Protein AF-A0A972T086-F1 (afdb_monomer)

Solvent-accessible surface area (backbone atoms only — not comparable to full-atom values): 7294 Å² total; per-residue (Å²): 108,67,69,58,53,51,42,67,74,42,38,79,66,44,44,53,53,49,53,51,46,67,76,40,41,70,60,55,52,48,52,54,48,53,50,50,52,54,48,52,49,11,27,52,28,32,51,48,26,50,51,48,51,55,67,64,50,76,74,86,64,95,57,99,73,78,83,67,73,46,71,41,56,53,61,60,28,45,72,78,38,66,80,50,72,31,28,20,40,100,86,48,91,64,70,39,66,66,45,66,65,52,51,49,57,32,45,78,68,32,64,71,52,56,62,72,43,75,84,60,65,73,44,77,47,128

Foldseek 3Di:
DVVVVQCVVCDPVNVVVVVVCVVCVVVVVVVVVVLVVVQVVQAVLLVQLVVVQLVQDPDPDPDPPPLDARETESVVSCVVRDPDQWHDAPPRSDTDGDDSVSSVVNLVVDPVNVVSCVPRHYDYDD

Radius of gyration: 22.22 Å; Cα contacts (8 Å, |Δi|>4): 112; chains: 1; bounding box: 47×35×63 Å

Mean predicted aligned error: 9.23 Å

Sequence (126 aa):
MLKTLVALMLGPWGLKVLDYYLQHDAIINSIVFMYGVLLVLAHYNYSKISERIMAQLPKPAKKKNDKSAVKIDIAKAISEGKNFPLVAGNISLFPKRLSVEAVKDCLLKDKKWKEALQGREVHFVE

Nearest PDB structures (foldseek):
  8u46-assembly1_A  TM=2.547E-01  e=9.542E+00  Bacteroides thetaiotaomicron VPI-5482

Structure (mmCIF, N/CA/C/O backbone):
data_AF-A0A972T086-F1
#
_entry.id   AF-A0A972T086-F1
#
loop_
_atom_site.group_PDB
_atom_site.id
_atom_site.type_symbol
_atom_site.label_atom_id
_atom_site.label_alt_id
_atom_site.label_comp_id
_atom_site.label_asym_id
_atom_site.label_entity_id
_atom_site.label_seq_id
_atom_site.pdbx_PDB_ins_code
_atom_site.Cartn_x
_atom_site.Cartn_y
_atom_site.Cartn_z
_atom_site.occupancy
_atom_site.B_iso_or_equiv
_atom_site.auth_seq_id
_atom_site.auth_comp_id
_atom_site.auth_asym_id
_atom_site.auth_atom_id
_atom_site.pdbx_PDB_model_num
ATOM 1 N N . MET A 1 1 ? 7.092 19.615 -35.981 1.00 59.50 1 MET A N 1
ATOM 2 C CA . MET A 1 1 ? 7.224 20.773 -35.068 1.00 59.50 1 MET A CA 1
ATOM 3 C C . MET A 1 1 ? 7.366 20.352 -33.607 1.00 59.50 1 MET A C 1
ATOM 5 O O . MET A 1 1 ? 8.397 20.665 -33.034 1.00 59.50 1 MET A O 1
ATOM 9 N N . LEU A 1 2 ? 6.439 19.574 -33.023 1.00 70.44 2 LEU A N 1
ATOM 10 C CA . LEU A 1 2 ? 6.563 19.117 -31.623 1.00 70.44 2 LEU A CA 1
ATOM 11 C C . LEU A 1 2 ? 7.833 18.285 -31.356 1.00 70.44 2 LEU A C 1
ATOM 13 O O . LEU A 1 2 ? 8.559 18.578 -30.418 1.00 70.44 2 LEU A O 1
ATOM 17 N N . LYS A 1 3 ? 8.160 17.314 -32.225 1.00 67.19 3 LYS A N 1
ATOM 18 C CA . LYS A 1 3 ? 9.392 16.505 -32.104 1.00 67.19 3 LYS A CA 1
ATOM 19 C C . LYS A 1 3 ? 10.666 17.360 -32.082 1.00 67.19 3 LYS A C 1
ATOM 21 O O . LYS A 1 3 ? 11.575 17.079 -31.318 1.00 67.19 3 LYS A O 1
ATOM 26 N N . THR A 1 4 ? 10.709 18.420 -32.889 1.00 69.12 4 THR A N 1
ATOM 27 C CA . THR A 1 4 ? 11.850 19.343 -32.988 1.00 69.12 4 THR A CA 1
ATOM 28 C C . THR A 1 4 ? 11.975 20.234 -31.748 1.00 69.12 4 THR A C 1
ATOM 30 O O . THR A 1 4 ? 13.080 20.469 -31.275 1.00 69.12 4 THR A O 1
ATOM 33 N N . LEU A 1 5 ? 10.850 20.683 -31.183 1.00 73.12 5 LEU A N 1
ATOM 34 C CA . LEU A 1 5 ? 10.810 21.434 -29.923 1.00 73.12 5 LEU A CA 1
ATOM 35 C C . LEU A 1 5 ? 11.244 20.558 -28.734 1.00 73.12 5 LEU A C 1
ATOM 37 O O . LEU A 1 5 ? 12.071 20.963 -27.925 1.00 73.12 5 LEU A O 1
ATOM 41 N N . VAL A 1 6 ? 10.736 19.326 -28.678 1.00 73.12 6 VAL A N 1
ATOM 42 C CA . VAL A 1 6 ? 11.102 18.317 -27.676 1.00 73.12 6 VAL A CA 1
ATOM 43 C C . VAL A 1 6 ? 12.590 17.959 -27.784 1.00 73.12 6 VAL A C 1
ATOM 45 O O . VAL A 1 6 ? 13.273 17.909 -26.767 1.00 73.12 6 VAL A O 1
ATOM 48 N N . ALA A 1 7 ? 13.121 17.820 -29.002 1.00 70.44 7 ALA A N 1
ATOM 49 C CA . ALA A 1 7 ? 14.547 17.614 -29.265 1.00 70.44 7 ALA A CA 1
ATOM 50 C C . ALA A 1 7 ? 15.432 18.768 -28.760 1.00 70.44 7 ALA A C 1
ATOM 52 O O . ALA A 1 7 ? 16.486 18.522 -28.175 1.00 70.44 7 ALA A O 1
ATOM 53 N N . LEU A 1 8 ? 14.994 20.016 -28.950 1.00 75.19 8 LEU A N 1
ATOM 54 C CA . LEU A 1 8 ? 15.692 21.211 -28.464 1.00 75.19 8 LEU A CA 1
ATOM 55 C C . LEU A 1 8 ? 15.681 21.320 -26.932 1.00 75.19 8 LEU A C 1
ATOM 57 O O . LEU A 1 8 ? 16.691 21.711 -26.355 1.00 75.19 8 LEU A O 1
ATOM 61 N N . MET A 1 9 ? 14.578 20.956 -26.266 1.00 80.12 9 MET A N 1
ATOM 62 C CA . MET A 1 9 ? 14.477 21.017 -24.799 1.00 80.12 9 MET A CA 1
ATOM 63 C C . MET A 1 9 ? 15.190 19.860 -24.083 1.00 80.12 9 MET A C 1
ATOM 65 O O . MET A 1 9 ? 15.719 20.053 -22.992 1.00 80.12 9 MET A O 1
ATOM 69 N N . LEU A 1 10 ? 15.201 18.660 -24.669 1.00 79.56 10 LEU A N 1
ATOM 70 C CA . LEU A 1 10 ? 15.790 17.456 -24.065 1.00 79.56 10 LEU A CA 1
ATOM 71 C C . LEU A 1 10 ? 17.304 17.328 -24.294 1.00 79.56 10 LEU A C 1
ATOM 73 O O . LEU A 1 10 ? 17.984 16.605 -23.559 1.00 79.56 10 LEU A O 1
ATOM 77 N N . GLY A 1 11 ? 17.831 17.990 -25.327 1.00 85.06 11 GLY A N 1
ATOM 78 C CA . GLY A 1 11 ? 19.221 17.854 -25.747 1.00 85.06 11 GLY A CA 1
ATOM 79 C C . GLY A 1 11 ? 19.591 16.430 -26.209 1.00 85.06 11 GLY A C 1
ATOM 80 O O . GLY A 1 11 ? 18.743 15.536 -26.286 1.00 85.06 11 GLY A O 1
ATOM 81 N N . PRO A 1 12 ? 20.880 16.174 -26.506 1.00 82.50 12 PRO A N 1
ATOM 82 C CA . PRO A 1 12 ? 21.337 14.892 -27.053 1.00 82.50 12 PRO A CA 1
ATOM 83 C C . PRO A 1 12 ? 21.106 13.703 -26.115 1.00 82.50 12 PRO A C 1
ATOM 85 O O . PRO A 1 12 ? 20.923 12.575 -26.566 1.00 82.50 12 PRO A O 1
ATOM 88 N N . TRP A 1 13 ? 21.134 13.943 -24.802 1.00 84.06 13 TRP A N 1
ATOM 89 C CA . TRP A 1 13 ? 20.937 12.896 -23.804 1.00 84.06 13 TRP A CA 1
ATOM 90 C C . TRP A 1 13 ? 19.458 12.534 -23.647 1.00 84.06 13 TRP A C 1
ATOM 92 O O . TRP A 1 13 ? 19.113 11.356 -23.693 1.00 84.06 13 TRP A O 1
ATOM 102 N N . GLY A 1 14 ? 18.567 13.525 -23.549 1.00 82.19 14 GLY A N 1
ATOM 103 C CA . GLY A 1 14 ? 17.138 13.258 -23.419 1.00 82.19 14 GLY A CA 1
ATOM 104 C C . GLY A 1 14 ? 16.519 12.665 -24.690 1.00 82.19 14 GLY A C 1
ATOM 105 O O . GLY A 1 14 ? 15.604 11.854 -24.586 1.00 82.19 14 GLY A O 1
ATOM 106 N N . LEU A 1 15 ? 17.065 12.966 -25.876 1.00 86.00 15 LEU A N 1
ATOM 107 C CA . LEU A 1 15 ? 16.691 12.274 -27.116 1.00 86.00 15 LEU A CA 1
ATOM 108 C C . LEU A 1 15 ? 17.046 10.786 -27.089 1.00 86.00 15 LEU A C 1
ATOM 110 O O . LEU A 1 15 ? 16.217 9.968 -27.465 1.00 86.00 15 LEU A O 1
ATOM 114 N N . LYS A 1 16 ? 18.227 10.417 -26.576 1.00 86.44 16 LYS A N 1
ATOM 115 C CA . LYS A 1 16 ? 18.605 9.002 -26.422 1.00 86.44 16 LYS A CA 1
ATOM 116 C C . LYS A 1 16 ? 17.677 8.262 -25.462 1.00 86.44 16 LYS A C 1
ATOM 118 O O . LYS A 1 16 ? 17.304 7.127 -25.733 1.00 86.44 16 LYS A O 1
ATOM 123 N N . VAL A 1 17 ? 17.298 8.898 -24.351 1.00 85.62 17 VAL A N 1
ATOM 124 C CA . VAL A 1 17 ? 16.347 8.318 -23.388 1.00 85.62 17 VAL A CA 1
ATOM 125 C C . VAL A 1 17 ? 14.960 8.170 -24.013 1.00 85.62 17 VAL A C 1
ATOM 127 O O . VAL A 1 17 ? 14.316 7.141 -23.827 1.00 85.62 17 VAL A O 1
ATOM 130 N N . LEU A 1 18 ? 14.509 9.167 -24.778 1.00 85.88 18 LEU A N 1
ATOM 131 C CA . LEU A 1 18 ? 13.228 9.118 -25.479 1.00 85.88 18 LEU A CA 1
ATOM 132 C C . LEU A 1 18 ? 13.211 8.027 -26.554 1.00 85.88 18 LEU A C 1
ATOM 134 O O . LEU A 1 18 ? 12.254 7.264 -26.615 1.00 85.88 18 LEU A O 1
ATOM 138 N N . ASP A 1 19 ? 14.264 7.922 -27.364 1.00 88.19 19 ASP A N 1
ATOM 139 C CA . ASP A 1 19 ? 14.379 6.880 -28.386 1.00 88.19 19 ASP A CA 1
ATOM 140 C C . ASP A 1 19 ? 14.422 5.488 -27.750 1.00 88.19 19 ASP A C 1
ATOM 142 O O . ASP A 1 19 ? 13.735 4.583 -28.216 1.00 88.19 19 ASP 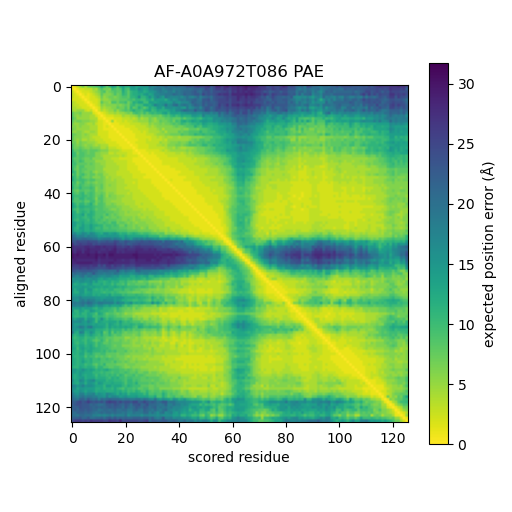A O 1
ATOM 146 N N . TYR A 1 20 ? 15.146 5.325 -26.639 1.00 89.19 20 TYR A N 1
ATOM 147 C CA . TYR A 1 20 ? 15.138 4.082 -25.864 1.00 89.19 20 TYR A CA 1
ATOM 148 C C . TYR A 1 20 ? 13.738 3.755 -25.327 1.00 89.19 20 TYR A C 1
ATOM 150 O O . TYR A 1 20 ? 13.282 2.618 -25.435 1.00 89.19 20 TYR A O 1
ATOM 158 N N . TYR A 1 21 ? 13.027 4.749 -24.784 1.00 88.75 21 TYR A N 1
ATOM 159 C CA . TYR A 1 21 ? 11.650 4.565 -24.332 1.00 88.75 21 TYR A CA 1
ATOM 160 C C . TYR A 1 21 ? 10.734 4.155 -25.487 1.00 88.75 21 TYR A C 1
ATOM 162 O O . TYR A 1 21 ? 9.962 3.223 -25.319 1.00 88.75 21 TYR A O 1
ATOM 170 N N . LEU A 1 22 ? 10.840 4.792 -26.657 1.00 88.06 22 LEU A N 1
ATOM 171 C CA . LEU A 1 22 ? 10.029 4.462 -27.833 1.00 88.06 22 LEU A CA 1
ATOM 172 C C . LEU A 1 22 ? 10.342 3.070 -28.394 1.00 88.06 22 LEU A C 1
ATOM 174 O O . LEU A 1 22 ? 9.436 2.388 -28.858 1.00 88.06 22 LEU A O 1
ATOM 178 N N . GLN A 1 23 ? 11.600 2.630 -28.344 1.00 94.69 23 GLN A N 1
ATOM 179 C CA . GLN A 1 23 ? 11.996 1.285 -28.777 1.00 94.69 23 GLN A CA 1
ATOM 180 C C . GLN A 1 23 ? 11.516 0.182 -27.823 1.00 94.69 23 GLN A C 1
ATOM 182 O O . GLN A 1 23 ? 11.332 -0.959 -28.246 1.00 94.69 23 GLN A O 1
ATOM 187 N N . HIS A 1 24 ? 11.313 0.509 -26.545 1.00 93.19 24 HIS A N 1
ATOM 188 C CA . HIS A 1 24 ? 10.922 -0.439 -25.499 1.00 93.19 24 HIS A CA 1
ATOM 189 C C . HIS A 1 24 ? 9.570 -0.102 -24.855 1.00 93.19 24 HIS A C 1
ATOM 191 O O . HIS A 1 24 ? 9.281 -0.566 -23.747 1.00 93.19 24 HIS A O 1
ATOM 197 N N . ASP A 1 25 ? 8.736 0.682 -25.534 1.00 91.31 25 ASP A N 1
ATOM 198 C CA . ASP A 1 25 ? 7.535 1.295 -24.963 1.00 91.31 25 ASP A CA 1
ATOM 199 C C . ASP A 1 25 ? 6.576 0.248 -24.386 1.00 91.31 25 ASP A C 1
ATOM 201 O O . AS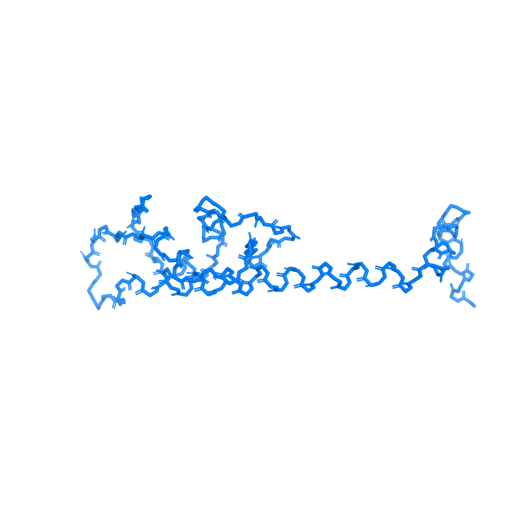P A 1 25 ? 6.106 0.381 -23.256 1.00 91.31 25 ASP A O 1
ATOM 205 N N . ALA A 1 26 ? 6.368 -0.852 -25.105 1.00 92.38 26 ALA A N 1
ATOM 206 C CA . ALA A 1 26 ? 5.506 -1.951 -24.715 1.00 92.38 26 ALA A CA 1
ATOM 207 C C . ALA A 1 26 ? 5.991 -2.628 -23.427 1.00 92.38 26 ALA A C 1
ATOM 209 O O . ALA A 1 26 ? 5.186 -2.929 -22.545 1.00 92.38 26 ALA A O 1
ATOM 210 N N . ILE A 1 27 ? 7.305 -2.832 -23.282 1.00 94.06 27 ILE A N 1
ATOM 211 C CA . ILE A 1 27 ? 7.896 -3.464 -22.095 1.00 94.06 27 ILE A CA 1
ATOM 212 C C . ILE A 1 27 ? 7.776 -2.523 -20.898 1.00 94.06 27 ILE A C 1
ATOM 214 O O . ILE A 1 27 ? 7.318 -2.935 -19.832 1.00 94.06 27 ILE A O 1
ATOM 218 N N . ILE A 1 28 ? 8.145 -1.254 -21.074 1.00 92.00 28 ILE A N 1
ATOM 219 C CA . ILE A 1 28 ? 8.112 -0.259 -19.998 1.00 92.00 28 ILE A CA 1
ATOM 220 C C . ILE A 1 28 ? 6.672 -0.055 -19.519 1.00 92.00 28 ILE A C 1
ATOM 222 O O . ILE A 1 28 ? 6.403 -0.136 -18.320 1.00 92.00 28 ILE A O 1
ATOM 226 N N . ASN A 1 29 ? 5.729 0.129 -20.444 1.00 93.69 29 ASN A N 1
ATOM 227 C CA . ASN A 1 29 ? 4.317 0.305 -20.112 1.00 93.69 29 ASN A CA 1
ATOM 228 C C . ASN A 1 29 ? 3.718 -0.955 -19.475 1.00 93.69 29 ASN A C 1
ATOM 230 O O . ASN A 1 29 ? 2.919 -0.834 -18.550 1.00 93.69 29 ASN A O 1
ATOM 234 N N . SER A 1 30 ? 4.138 -2.153 -19.890 1.00 95.31 30 SER A N 1
ATOM 235 C CA . SER A 1 30 ? 3.727 -3.409 -19.251 1.00 95.31 30 SER A CA 1
ATOM 236 C C . SER A 1 30 ? 4.208 -3.504 -17.798 1.00 95.31 30 SER A C 1
ATOM 238 O O . SER A 1 30 ? 3.425 -3.844 -16.911 1.00 95.31 30 SER A O 1
ATOM 240 N N . ILE A 1 31 ? 5.458 -3.119 -17.514 1.00 95.06 31 ILE A N 1
ATOM 241 C CA . ILE A 1 31 ? 6.000 -3.076 -16.144 1.00 95.06 31 ILE A CA 1
ATOM 242 C C . ILE A 1 31 ? 5.231 -2.063 -15.287 1.00 95.06 31 ILE A C 1
ATOM 244 O O . ILE A 1 31 ? 4.834 -2.382 -14.165 1.00 95.06 31 ILE A O 1
ATOM 248 N N . VAL A 1 32 ? 4.982 -0.860 -15.814 1.00 93.75 32 VAL A N 1
ATOM 249 C CA . VAL A 1 32 ? 4.209 0.182 -15.115 1.00 93.75 32 VAL A CA 1
ATOM 250 C C . VAL A 1 32 ? 2.776 -0.283 -14.857 1.00 93.75 32 VAL A C 1
ATOM 252 O O . VAL A 1 32 ? 2.256 -0.100 -13.756 1.00 93.75 32 VAL A O 1
ATOM 255 N N . PHE A 1 33 ? 2.147 -0.935 -15.834 1.00 95.75 33 PHE A N 1
ATOM 256 C CA . PHE A 1 33 ? 0.805 -1.490 -15.689 1.00 95.75 33 PHE A CA 1
ATOM 257 C C . PHE A 1 33 ? 0.763 -2.582 -14.618 1.00 95.75 33 PHE A C 1
ATOM 259 O O . PHE A 1 33 ? -0.070 -2.527 -13.714 1.00 95.75 33 PHE A O 1
ATOM 266 N N . MET A 1 34 ? 1.702 -3.531 -14.661 1.00 95.44 34 MET A N 1
ATOM 267 C CA . MET A 1 34 ? 1.827 -4.594 -13.664 1.00 95.44 34 MET A CA 1
ATOM 268 C C . MET A 1 34 ? 2.017 -4.017 -12.257 1.00 95.44 34 MET A C 1
ATOM 270 O O . MET A 1 34 ? 1.381 -4.466 -11.303 1.00 95.44 34 MET A O 1
ATOM 274 N N . TYR A 1 35 ? 2.842 -2.978 -12.126 1.00 94.31 35 TYR A N 1
ATOM 275 C CA . TYR A 1 35 ? 3.028 -2.261 -10.868 1.00 94.31 35 TYR A CA 1
ATOM 276 C C . TYR A 1 35 ? 1.731 -1.611 -10.370 1.00 94.31 35 TYR A C 1
ATOM 278 O O . TYR A 1 35 ? 1.384 -1.736 -9.194 1.00 94.31 35 TYR A O 1
ATOM 286 N N . GLY A 1 36 ? 0.975 -0.973 -11.267 1.00 93.81 36 GLY A N 1
ATOM 287 C CA . GLY A 1 36 ? -0.344 -0.421 -10.961 1.00 93.81 36 GLY A CA 1
ATOM 288 C C . GLY A 1 36 ? -1.318 -1.488 -10.458 1.00 93.81 36 GLY A C 1
ATOM 289 O O . GLY A 1 36 ? -1.958 -1.295 -9.425 1.00 93.81 36 GLY A O 1
ATOM 290 N N . VAL A 1 37 ? -1.377 -2.647 -11.119 1.00 94.44 37 VAL A N 1
ATOM 291 C CA . VAL A 1 37 ? -2.208 -3.783 -10.683 1.00 94.44 37 VAL A CA 1
ATOM 292 C C . VAL A 1 37 ? -1.799 -4.260 -9.287 1.00 94.44 37 VAL A C 1
ATOM 294 O O . VAL A 1 37 ? -2.660 -4.442 -8.425 1.00 94.44 37 VAL A O 1
ATOM 297 N N . LEU A 1 38 ? -0.497 -4.406 -9.020 1.00 94.31 38 LEU A N 1
ATOM 298 C CA . LEU A 1 38 ? 0.010 -4.791 -7.698 1.00 94.31 38 LEU A CA 1
ATOM 299 C C . LEU A 1 38 ? -0.395 -3.791 -6.608 1.00 94.31 38 LEU A C 1
ATOM 301 O O . LEU A 1 38 ? -0.804 -4.205 -5.520 1.00 94.31 38 LEU A O 1
ATOM 305 N N . LEU A 1 39 ? -0.318 -2.489 -6.895 1.00 93.88 39 LEU A N 1
ATOM 306 C CA . LEU A 1 39 ? -0.756 -1.440 -5.976 1.00 93.88 39 LEU A CA 1
ATOM 307 C C . LEU A 1 39 ? -2.258 -1.504 -5.703 1.00 93.88 39 LEU A C 1
ATOM 309 O O . LEU A 1 39 ? -2.665 -1.419 -4.544 1.00 93.88 39 LEU A O 1
ATOM 313 N N . VAL A 1 40 ? -3.077 -1.702 -6.737 1.00 92.75 40 VAL A N 1
ATOM 314 C CA . VAL A 1 40 ? -4.533 -1.832 -6.588 1.00 92.75 40 VAL A CA 1
ATOM 315 C C . VAL A 1 40 ? -4.885 -3.044 -5.725 1.00 92.75 40 VAL A C 1
ATOM 317 O O . VAL A 1 40 ? -5.703 -2.922 -4.814 1.00 92.75 40 VAL A O 1
ATOM 320 N N . LEU A 1 41 ? -4.238 -4.194 -5.937 1.00 94.12 41 LEU A N 1
ATOM 321 C CA . LEU A 1 41 ? -4.461 -5.392 -5.119 1.00 94.12 41 LEU A CA 1
ATOM 322 C C . LEU A 1 41 ? -4.020 -5.189 -3.663 1.00 94.12 41 LEU A C 1
ATOM 324 O O . LEU A 1 41 ? -4.743 -5.570 -2.740 1.00 94.12 41 LEU A O 1
ATOM 328 N N . ALA A 1 42 ? -2.868 -4.550 -3.441 1.00 93.56 42 ALA A N 1
ATOM 329 C CA . ALA A 1 42 ? -2.392 -4.209 -2.101 1.00 93.56 42 ALA A CA 1
ATOM 330 C C . ALA A 1 42 ? -3.342 -3.236 -1.386 1.00 93.56 42 ALA A C 1
ATOM 332 O O . ALA A 1 42 ? -3.600 -3.380 -0.187 1.00 93.56 42 ALA A O 1
ATOM 333 N N . HIS A 1 43 ? -3.891 -2.270 -2.120 1.00 92.81 43 HIS A N 1
ATOM 334 C CA . HIS A 1 43 ? -4.858 -1.320 -1.594 1.00 92.81 43 HIS A CA 1
ATOM 335 C C . HIS A 1 43 ? -6.195 -1.985 -1.259 1.00 92.81 43 HIS A C 1
ATOM 337 O O . HIS A 1 43 ? -6.730 -1.798 -0.167 1.00 9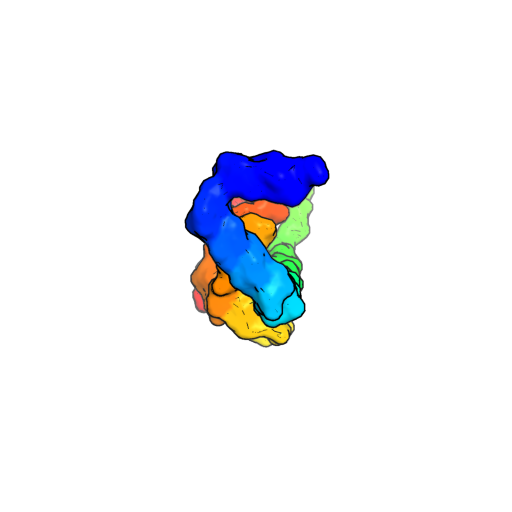2.81 43 HIS A O 1
ATOM 343 N N . TYR A 1 44 ? -6.701 -2.833 -2.151 1.00 91.81 44 TYR A N 1
ATOM 344 C CA . TYR A 1 44 ? -7.926 -3.594 -1.926 1.00 91.81 44 TYR A CA 1
ATOM 345 C C . TYR A 1 44 ? -7.814 -4.514 -0.702 1.00 91.81 44 TYR A C 1
ATOM 347 O O . TYR A 1 44 ? -8.728 -4.582 0.122 1.00 91.81 44 TYR A O 1
ATOM 355 N N . ASN A 1 45 ? -6.665 -5.177 -0.538 1.00 92.25 45 ASN A N 1
ATOM 356 C CA . ASN A 1 45 ? -6.379 -5.999 0.636 1.00 92.25 45 ASN A CA 1
ATOM 357 C C . ASN A 1 45 ? -6.374 -5.166 1.925 1.00 92.25 45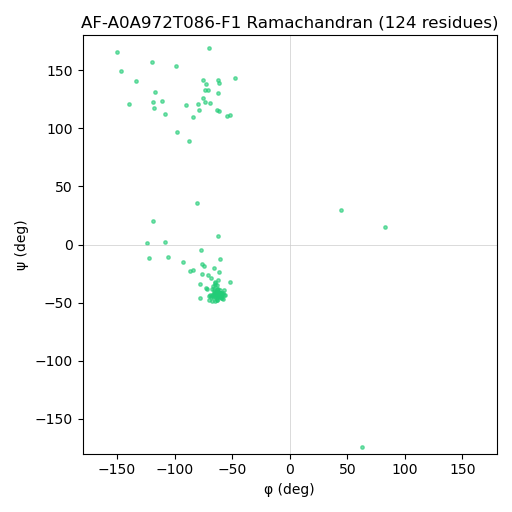 ASN A C 1
ATOM 359 O O . ASN A 1 45 ? -6.985 -5.565 2.915 1.00 92.25 45 ASN A O 1
ATOM 363 N N . TYR A 1 46 ? -5.753 -3.982 1.900 1.00 92.25 46 TYR A N 1
ATOM 364 C CA . TYR A 1 46 ? -5.803 -3.053 3.027 1.00 92.25 46 TYR A CA 1
ATOM 365 C C . TYR A 1 46 ? -7.236 -2.598 3.343 1.00 92.25 46 TYR A C 1
ATOM 367 O O . TYR A 1 46 ? -7.615 -2.632 4.509 1.00 92.25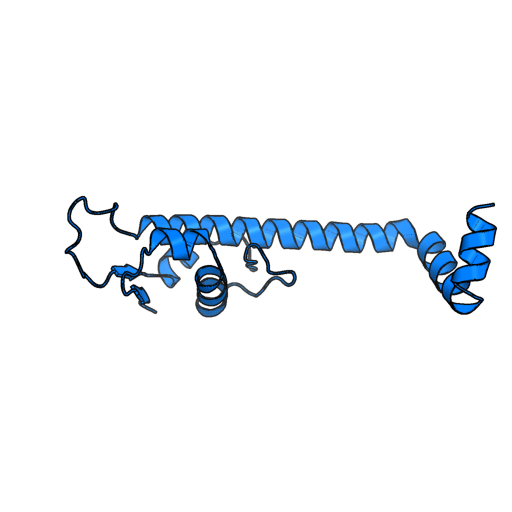 46 TYR A O 1
ATOM 375 N N . SER A 1 47 ? -8.046 -2.242 2.338 1.00 90.56 47 SER A N 1
ATOM 376 C CA . SER A 1 47 ? -9.441 -1.810 2.537 1.00 90.56 47 SER A CA 1
ATOM 377 C C . SER A 1 47 ? -10.287 -2.885 3.221 1.00 90.56 47 SER A C 1
ATOM 379 O O . SER A 1 47 ? -11.020 -2.597 4.160 1.00 90.56 47 SER A O 1
ATOM 381 N N . LYS A 1 48 ? -10.143 -4.153 2.818 1.00 90.50 48 LYS A N 1
ATOM 382 C CA . LYS A 1 48 ? -10.849 -5.265 3.475 1.00 90.50 48 LYS A CA 1
ATOM 383 C C . LYS A 1 48 ? -10.441 -5.447 4.933 1.00 90.50 48 LYS A C 1
ATOM 385 O O . LYS A 1 48 ? -11.288 -5.719 5.784 1.00 90.50 48 LYS A O 1
ATOM 390 N N . ILE A 1 49 ? -9.145 -5.341 5.221 1.00 90.69 49 ILE A N 1
ATOM 391 C CA . ILE A 1 49 ? -8.635 -5.459 6.591 1.00 90.69 49 ILE A CA 1
ATOM 392 C C . ILE A 1 49 ? -9.116 -4.264 7.422 1.00 90.69 49 ILE A C 1
ATOM 394 O O . ILE A 1 49 ? -9.588 -4.455 8.541 1.00 90.69 49 ILE A O 1
ATOM 398 N N . SER A 1 50 ? -9.061 -3.044 6.881 1.00 89.81 50 SER A N 1
ATOM 399 C CA . SER A 1 50 ? -9.486 -1.838 7.593 1.00 89.81 50 SER A CA 1
ATOM 400 C C . SER A 1 50 ? -10.988 -1.830 7.875 1.00 89.81 50 SER A C 1
ATOM 402 O O . SER A 1 50 ? -11.375 -1.476 8.983 1.00 89.81 50 SER A O 1
ATOM 404 N N . GLU A 1 51 ? -11.831 -2.303 6.954 1.00 88.94 51 GLU A N 1
ATOM 405 C CA . GLU A 1 51 ? -13.274 -2.475 7.178 1.00 88.94 51 GLU A CA 1
ATOM 406 C C . GLU A 1 51 ? -13.565 -3.431 8.339 1.00 88.94 51 GLU A C 1
ATOM 408 O O . GLU A 1 51 ? -14.394 -3.132 9.200 1.00 88.94 51 GLU A O 1
ATOM 413 N N . ARG A 1 52 ? -12.844 -4.555 8.420 1.00 88.69 52 ARG A N 1
ATOM 414 C CA . ARG A 1 52 ? -12.973 -5.500 9.542 1.00 88.69 52 ARG A CA 1
ATOM 415 C C . ARG A 1 52 ? -12.511 -4.894 10.857 1.00 88.69 52 ARG A C 1
ATOM 417 O O . ARG A 1 52 ? -13.155 -5.103 11.878 1.00 88.69 52 ARG A O 1
ATOM 424 N N . ILE A 1 53 ? -11.427 -4.126 10.834 1.00 87.81 53 ILE A N 1
ATOM 425 C CA . ILE A 1 53 ? -10.928 -3.411 12.012 1.00 87.81 53 ILE A CA 1
ATOM 426 C C . ILE A 1 53 ? -11.939 -2.348 12.458 1.00 87.81 53 ILE A C 1
ATOM 428 O O . ILE A 1 53 ? -12.230 -2.233 13.645 1.00 87.81 53 ILE A O 1
ATOM 432 N N . MET A 1 54 ? -12.546 -1.617 11.522 1.00 85.44 54 MET A N 1
ATOM 433 C CA . MET A 1 54 ? -13.611 -0.659 11.823 1.00 85.44 54 MET A CA 1
ATOM 434 C C . MET A 1 54 ? -14.870 -1.340 12.367 1.00 85.44 54 MET A C 1
ATOM 436 O O . MET A 1 54 ? -15.524 -0.771 13.234 1.00 85.44 54 MET A O 1
ATOM 440 N N . ALA A 1 55 ? -15.194 -2.560 11.931 1.00 85.62 55 ALA A N 1
ATOM 441 C CA . ALA A 1 55 ? -16.316 -3.328 12.474 1.00 85.62 55 ALA A CA 1
ATOM 442 C C . ALA A 1 55 ? -16.117 -3.746 13.945 1.00 85.62 55 ALA A C 1
ATOM 444 O O . ALA A 1 55 ? -17.099 -4.027 14.631 1.00 85.62 55 ALA A O 1
ATOM 445 N N . GLN A 1 56 ? -14.874 -3.755 14.446 1.00 83.75 56 GLN A N 1
ATOM 446 C CA . GLN A 1 56 ? -14.584 -3.958 15.871 1.00 83.75 56 GLN A CA 1
ATOM 447 C C . GLN A 1 56 ? -14.874 -2.704 16.713 1.00 83.75 56 GLN A C 1
ATOM 449 O O . GLN A 1 56 ? -14.987 -2.801 17.935 1.00 83.75 56 GLN A O 1
ATOM 454 N N . LEU A 1 57 ? -15.006 -1.524 16.092 1.00 80.44 57 LEU A N 1
ATOM 455 C CA . LEU A 1 57 ? -15.331 -0.301 16.818 1.00 80.44 57 LEU A CA 1
ATOM 456 C C . LEU A 1 57 ? -16.794 -0.344 17.293 1.00 80.44 57 LEU A C 1
ATOM 458 O O . LEU A 1 57 ? -17.699 -0.633 16.504 1.00 80.44 57 LEU A O 1
ATOM 462 N N . PRO A 1 58 ? -17.073 -0.002 18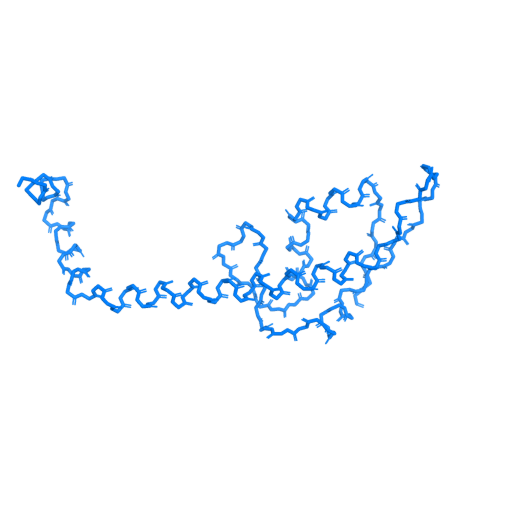.563 1.00 73.19 58 PRO A N 1
ATOM 463 C CA . PRO A 1 58 ? -18.444 0.109 19.033 1.00 73.19 58 PRO A CA 1
ATOM 464 C C . PRO A 1 58 ? -19.172 1.210 18.256 1.00 73.19 58 PRO A C 1
ATOM 466 O O . PRO A 1 58 ? -18.602 2.275 17.984 1.00 73.19 58 PRO A O 1
ATOM 469 N N . LYS A 1 59 ? -20.456 0.975 17.939 1.00 67.69 59 LYS A N 1
ATOM 470 C CA . LYS A 1 59 ? -21.334 1.984 17.319 1.00 67.69 59 LYS A CA 1
ATOM 471 C C . LYS A 1 59 ? -21.197 3.315 18.072 1.00 67.69 59 LYS A C 1
ATOM 473 O O . LYS A 1 59 ? -21.062 3.293 19.298 1.00 67.69 59 LYS A O 1
ATOM 478 N N . PRO A 1 60 ? -21.233 4.472 17.385 1.00 58.91 60 PRO A N 1
ATOM 479 C CA . PRO A 1 60 ? -21.099 5.763 18.045 1.00 58.91 60 PRO A CA 1
ATOM 480 C C . PRO A 1 60 ? -22.145 5.880 19.159 1.00 58.91 60 PRO A C 1
ATOM 482 O O . PRO A 1 60 ? -23.348 5.926 18.901 1.00 58.91 60 PRO A O 1
ATOM 485 N N . ALA A 1 61 ? -21.686 5.855 20.412 1.00 54.09 61 ALA A N 1
ATOM 486 C CA . ALA A 1 61 ? -22.562 5.969 21.563 1.00 54.09 61 ALA A CA 1
ATOM 487 C C . ALA A 1 61 ? -23.251 7.339 21.517 1.00 54.09 61 ALA A C 1
ATOM 489 O O . ALA A 1 61 ? -22.591 8.369 21.398 1.00 54.09 61 ALA A O 1
ATOM 490 N N . LYS A 1 62 ? -24.584 7.372 21.662 1.00 52.31 62 LYS A N 1
ATOM 491 C CA . LYS A 1 62 ? -25.356 8.625 21.792 1.00 52.31 62 LYS A CA 1
ATOM 492 C C . LYS A 1 62 ? -24.949 9.457 23.021 1.00 52.31 62 LYS A C 1
ATOM 494 O O . LYS A 1 62 ? -25.355 10.608 23.137 1.00 52.31 62 LYS A O 1
ATOM 499 N N . LYS A 1 63 ? -24.169 8.890 23.950 1.00 49.25 63 LYS A N 1
ATOM 500 C CA . LYS A 1 63 ? -23.668 9.567 25.149 1.00 49.25 63 LYS A CA 1
ATOM 501 C C . LYS A 1 63 ? -22.158 9.771 25.062 1.00 49.25 63 LYS A C 1
ATOM 503 O O . LYS A 1 63 ? -21.391 8.823 24.967 1.00 49.25 63 LYS A O 1
ATOM 508 N N . LYS A 1 64 ? -21.766 11.039 25.182 1.00 52.16 64 LYS A N 1
ATOM 509 C CA . LYS A 1 64 ? -20.413 11.613 25.084 1.00 52.16 64 LYS A CA 1
ATOM 510 C C . LYS A 1 64 ? -19.398 11.115 26.139 1.00 52.16 64 LYS A C 1
ATOM 512 O O . LYS A 1 64 ? -18.315 11.676 26.219 1.00 52.16 64 LYS A O 1
ATOM 517 N N . ASN A 1 65 ? -19.743 10.119 26.962 1.00 46.47 65 ASN A N 1
ATOM 518 C CA . ASN A 1 65 ? -19.047 9.830 28.222 1.00 46.47 65 ASN A CA 1
ATOM 519 C C . ASN A 1 65 ? -18.496 8.410 28.38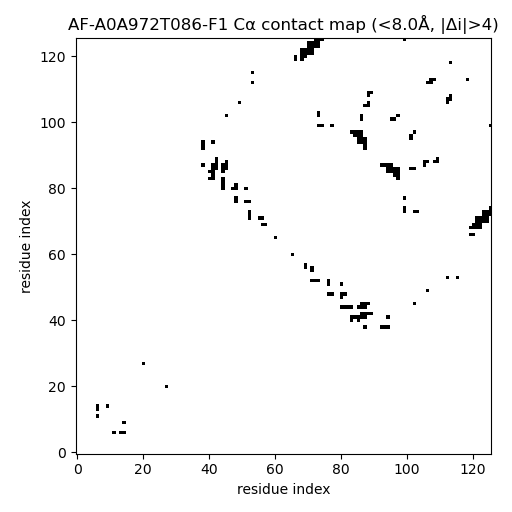0 1.00 46.47 65 ASN A C 1
ATOM 521 O O . ASN A 1 65 ? -17.911 8.127 29.422 1.00 46.47 65 ASN A O 1
ATOM 525 N N . ASP A 1 66 ? -18.636 7.533 27.386 1.00 51.09 66 ASP A N 1
ATOM 526 C CA . ASP A 1 66 ? -18.026 6.207 27.485 1.00 51.09 66 ASP A CA 1
ATOM 527 C C . ASP A 1 66 ? -16.582 6.256 26.964 1.00 51.09 66 ASP A C 1
ATOM 529 O O . ASP A 1 66 ? -16.312 6.111 25.771 1.00 51.09 66 ASP A O 1
ATOM 533 N N . LYS A 1 67 ? -15.645 6.556 27.872 1.00 53.78 67 LYS A N 1
ATOM 534 C CA . LYS A 1 67 ? -14.190 6.486 27.644 1.00 53.78 67 LYS A CA 1
ATOM 535 C C . LYS A 1 67 ? -13.679 5.044 27.778 1.00 53.78 67 LYS A C 1
ATOM 537 O O . LYS A 1 67 ? -12.603 4.809 28.320 1.00 53.78 67 LYS A O 1
ATOM 542 N N . SER A 1 68 ? -14.461 4.059 27.349 1.00 55.97 68 SER A N 1
ATOM 543 C CA . SER A 1 68 ? -14.034 2.665 27.376 1.00 55.97 68 SER A CA 1
ATOM 544 C C . SER A 1 68 ? -12.918 2.455 26.350 1.00 55.97 68 SER A C 1
ATOM 546 O O . SER A 1 68 ? -13.126 2.693 25.157 1.00 55.97 68 SER A O 1
ATOM 548 N N . ALA A 1 69 ? -11.757 1.989 26.809 1.00 60.41 69 ALA A N 1
ATOM 549 C CA . ALA A 1 69 ? -10.663 1.525 25.965 1.00 60.41 69 ALA A CA 1
ATOM 550 C C . ALA A 1 69 ? -11.179 0.492 24.949 1.00 60.41 69 ALA A C 1
ATOM 552 O O . ALA A 1 69 ? -11.574 -0.615 25.324 1.00 60.41 69 ALA A O 1
ATOM 553 N N . VAL A 1 70 ? -11.189 0.848 23.662 1.00 68.62 70 VAL A N 1
ATOM 554 C CA . VAL A 1 70 ? -11.570 -0.095 22.606 1.00 68.62 70 VAL A CA 1
ATOM 555 C C . VAL A 1 70 ? -10.375 -1.001 22.345 1.00 68.62 70 VAL A C 1
ATOM 557 O O . VAL A 1 70 ? -9.313 -0.529 21.933 1.00 68.62 70 VAL A O 1
ATOM 560 N N . LYS A 1 71 ? -10.547 -2.297 22.619 1.00 73.25 71 LYS A N 1
ATOM 561 C CA . LYS A 1 71 ? -9.567 -3.332 22.286 1.00 73.25 71 LYS A CA 1
ATOM 562 C C . LYS A 1 71 ? -9.706 -3.681 20.813 1.00 73.25 71 LYS A C 1
ATOM 564 O O . LYS A 1 71 ? -10.785 -4.090 20.389 1.00 73.25 71 LYS A O 1
ATOM 569 N N . ILE A 1 72 ? -8.629 -3.506 20.058 1.00 79.75 72 ILE A N 1
ATOM 570 C CA . ILE A 1 72 ? -8.607 -3.762 18.618 1.00 79.75 72 ILE A CA 1
ATOM 571 C C . ILE A 1 72 ? -7.598 -4.856 18.333 1.00 79.75 72 ILE A C 1
ATOM 573 O O . ILE A 1 72 ? -6.409 -4.680 18.585 1.00 79.75 72 ILE A O 1
ATOM 577 N N . ASP A 1 73 ? -8.093 -5.964 17.802 1.00 83.94 73 ASP A N 1
ATOM 578 C CA . ASP A 1 73 ? -7.305 -7.132 17.439 1.00 83.94 73 ASP A CA 1
ATOM 579 C C . ASP A 1 73 ? -7.011 -7.079 15.934 1.00 83.94 73 ASP A C 1
ATOM 581 O O . ASP A 1 73 ? -7.846 -7.413 15.079 1.00 83.94 73 ASP A O 1
ATOM 585 N N . ILE A 1 74 ? -5.817 -6.578 15.609 1.00 84.31 74 ILE A N 1
ATOM 586 C CA . ILE A 1 74 ? -5.342 -6.475 14.225 1.00 84.31 74 ILE A CA 1
ATOM 587 C C . ILE A 1 74 ? -4.976 -7.865 13.695 1.00 84.31 74 ILE A C 1
ATOM 589 O O . ILE A 1 74 ? -5.242 -8.154 12.527 1.00 84.31 74 ILE A O 1
ATOM 593 N N . ALA A 1 75 ? -4.395 -8.730 14.529 1.00 86.44 75 ALA A N 1
ATOM 594 C CA . ALA A 1 75 ? -3.954 -10.063 14.131 1.00 86.44 75 ALA A CA 1
ATOM 595 C C . ALA A 1 75 ? -5.130 -10.913 13.632 1.00 86.44 75 ALA A C 1
ATOM 597 O O . ALA A 1 75 ? -5.050 -11.527 12.561 1.00 86.44 75 ALA A O 1
ATOM 598 N N . LYS A 1 76 ? -6.262 -10.862 14.337 1.00 86.25 76 LYS A N 1
ATOM 599 C CA . LYS A 1 76 ? -7.515 -11.497 13.923 1.00 86.25 76 LYS A CA 1
ATOM 600 C C . LYS A 1 76 ? -8.081 -10.895 12.637 1.00 86.25 76 LYS A C 1
ATOM 602 O O . LYS A 1 76 ? -8.497 -11.622 11.739 1.00 86.25 76 LYS A O 1
ATOM 607 N N . ALA A 1 77 ? -8.058 -9.570 12.488 1.00 86.00 77 ALA A N 1
ATOM 608 C CA . ALA A 1 77 ? -8.524 -8.940 11.251 1.00 86.00 77 ALA A CA 1
ATOM 609 C C . ALA A 1 77 ? -7.669 -9.333 10.031 1.00 86.00 77 ALA A C 1
ATOM 611 O O . ALA A 1 77 ? -8.196 -9.497 8.927 1.00 86.00 77 ALA A O 1
ATOM 612 N N . ILE A 1 78 ? -6.360 -9.518 10.230 1.00 88.38 78 ILE A N 1
ATOM 613 C CA . ILE A 1 78 ? -5.443 -10.021 9.206 1.00 88.38 78 ILE A CA 1
ATOM 614 C C . ILE A 1 78 ? -5.757 -11.483 8.878 1.00 88.38 78 ILE A C 1
ATOM 616 O O . ILE A 1 78 ? -5.869 -11.811 7.697 1.00 88.38 78 ILE A O 1
ATOM 620 N N . SER A 1 79 ? -5.912 -12.357 9.876 1.00 85.25 79 SER A N 1
ATOM 621 C CA . SER A 1 79 ? -6.135 -13.791 9.640 1.00 85.25 79 SER A CA 1
ATOM 622 C C . SER A 1 79 ? -7.430 -14.062 8.877 1.00 85.25 79 SER A C 1
ATOM 624 O O . SER A 1 79 ? -7.445 -14.891 7.969 1.00 85.25 79 SER A O 1
ATOM 626 N N . GLU A 1 80 ? -8.493 -13.317 9.171 1.00 83.62 80 GLU A N 1
ATOM 627 C CA . GLU A 1 80 ? -9.784 -13.508 8.516 1.00 83.62 80 GLU A CA 1
ATOM 628 C C . GLU A 1 80 ? -9.922 -12.726 7.192 1.00 83.62 80 GLU A C 1
ATOM 630 O O . GLU A 1 80 ? -10.767 -13.060 6.357 1.00 83.62 80 GLU A O 1
ATOM 635 N N . GLY A 1 81 ? -9.146 -11.650 7.006 1.00 77.38 81 GLY A N 1
ATOM 636 C CA . GLY A 1 81 ? -9.271 -10.706 5.886 1.00 77.38 81 GLY A CA 1
ATOM 637 C C . GLY A 1 81 ? -8.202 -10.814 4.794 1.00 77.38 81 GLY A C 1
ATOM 638 O O . GLY A 1 81 ? -8.358 -10.188 3.740 1.00 77.38 81 GLY A O 1
ATOM 639 N N . LYS A 1 82 ? -7.130 -11.585 5.019 1.00 83.44 82 LYS A N 1
ATOM 640 C CA . LYS A 1 82 ? -5.983 -11.707 4.107 1.00 83.44 82 LYS A CA 1
ATOM 641 C C . LYS A 1 82 ? -6.382 -12.318 2.763 1.00 83.44 82 LYS A C 1
ATOM 643 O O . LYS A 1 82 ? -6.706 -13.496 2.678 1.00 83.44 82 LYS A O 1
ATOM 648 N N . ASN A 1 83 ? -6.246 -11.527 1.700 1.00 86.00 83 ASN A N 1
ATOM 649 C CA . ASN A 1 83 ? -6.414 -11.972 0.309 1.00 86.00 83 ASN A CA 1
ATOM 650 C C . ASN A 1 83 ? -5.166 -11.725 -0.554 1.00 86.00 83 ASN A C 1
ATOM 652 O O . ASN A 1 83 ? -5.074 -12.229 -1.669 1.00 86.00 83 ASN A O 1
ATOM 656 N N . PHE A 1 84 ? -4.201 -10.952 -0.052 1.00 89.88 84 PHE A N 1
ATOM 657 C CA . PHE A 1 84 ? -2.974 -10.606 -0.766 1.00 89.88 84 PHE A CA 1
ATOM 658 C C . PHE A 1 84 ? -1.800 -10.466 0.224 1.00 89.88 84 PHE A C 1
ATOM 660 O O . PHE A 1 84 ? -2.025 -10.093 1.380 1.00 89.88 84 PHE A O 1
ATOM 667 N N . PRO A 1 85 ? -0.543 -10.765 -0.163 1.00 90.00 85 PRO A N 1
ATOM 668 C CA . PRO A 1 85 ? 0.599 -10.682 0.750 1.00 90.00 85 PRO A CA 1
ATOM 669 C C . PRO A 1 85 ? 1.093 -9.250 1.004 1.00 90.00 85 PRO A C 1
ATOM 671 O O . PRO A 1 85 ? 1.991 -9.069 1.826 1.00 90.00 85 PRO A O 1
ATOM 674 N N . LEU A 1 86 ? 0.536 -8.246 0.318 1.00 92.56 86 LEU A N 1
ATOM 675 C CA . LEU A 1 86 ? 0.918 -6.841 0.448 1.00 92.56 86 LEU A CA 1
ATOM 676 C C . LEU A 1 86 ? -0.252 -5.966 0.912 1.00 92.56 86 LEU A C 1
ATOM 678 O O . LEU A 1 86 ? -1.420 -6.303 0.706 1.00 92.56 86 LEU A O 1
ATOM 682 N N . VAL A 1 87 ? 0.079 -4.822 1.505 1.00 91.88 87 VAL A N 1
ATOM 683 C CA . VAL A 1 87 ? -0.861 -3.774 1.920 1.00 91.88 87 VAL A CA 1
ATOM 684 C C . VAL A 1 87 ? -0.359 -2.399 1.498 1.00 91.88 87 VAL A C 1
ATOM 686 O O . VAL A 1 87 ? 0.836 -2.108 1.581 1.00 91.88 87 VAL A O 1
ATOM 689 N N . ALA A 1 88 ? -1.279 -1.545 1.055 1.00 90.81 88 ALA A N 1
ATOM 690 C CA . ALA A 1 88 ? -0.997 -0.153 0.724 1.00 90.81 88 ALA A CA 1
ATOM 691 C C . ALA A 1 88 ? -2.136 0.753 1.216 1.00 90.81 88 ALA A C 1
ATOM 693 O O . ALA A 1 88 ? -3.293 0.594 0.822 1.00 90.81 88 ALA A O 1
ATOM 694 N N . GLY A 1 89 ? -1.814 1.718 2.081 1.00 85.50 89 GLY A N 1
ATOM 695 C CA . GLY A 1 89 ? -2.765 2.759 2.481 1.00 85.50 89 GLY A CA 1
ATOM 696 C C . GLY A 1 89 ? -3.065 3.736 1.336 1.00 85.50 89 GLY A C 1
ATOM 697 O O . GLY A 1 89 ? -2.341 3.768 0.346 1.00 85.50 89 GLY A O 1
ATOM 698 N N . ASN A 1 90 ? -4.080 4.592 1.498 1.00 78.00 90 ASN A N 1
ATOM 699 C CA . ASN A 1 90 ? -4.561 5.525 0.457 1.00 78.00 90 ASN A CA 1
ATOM 700 C C . ASN A 1 90 ? -3.482 6.414 -0.196 1.00 78.00 90 ASN A C 1
ATOM 702 O O . ASN A 1 90 ? -3.611 6.776 -1.357 1.00 78.00 90 ASN A O 1
ATOM 706 N N . ILE A 1 91 ? -2.437 6.794 0.548 1.00 78.00 91 ILE A N 1
ATOM 707 C CA . ILE A 1 91 ? -1.371 7.708 0.082 1.00 78.00 91 ILE A CA 1
ATOM 708 C C . ILE A 1 91 ? -0.051 6.939 -0.153 1.00 78.00 91 ILE A C 1
ATOM 710 O O . ILE A 1 91 ? 0.986 7.514 -0.470 1.00 78.00 91 ILE A O 1
ATOM 714 N N . SER A 1 92 ? -0.042 5.617 0.043 1.00 82.06 92 SER A N 1
ATOM 715 C CA . SER A 1 92 ? 1.193 4.831 -0.023 1.00 82.06 92 SER A CA 1
ATOM 716 C C . SER A 1 92 ? 1.519 4.460 -1.464 1.00 82.06 92 SER A C 1
ATOM 718 O O . SER A 1 92 ? 0.858 3.612 -2.052 1.00 82.06 92 SER A O 1
ATOM 720 N N . LEU A 1 93 ? 2.577 5.064 -2.007 1.00 81.75 93 LEU A N 1
ATOM 721 C CA . LEU A 1 93 ? 3.094 4.736 -3.339 1.00 81.75 93 LEU A CA 1
ATOM 722 C C . LEU A 1 93 ? 3.850 3.410 -3.382 1.00 81.75 93 LEU A C 1
ATOM 724 O O . LEU A 1 93 ? 4.023 2.868 -4.465 1.00 81.75 93 LEU A O 1
ATOM 728 N N . PHE A 1 94 ? 4.289 2.900 -2.230 1.00 88.31 94 PHE A N 1
ATOM 729 C CA . PHE A 1 94 ? 5.023 1.646 -2.110 1.00 88.31 94 PHE A CA 1
ATOM 730 C C . PHE A 1 94 ? 4.234 0.664 -1.240 1.00 88.31 94 PHE A C 1
ATOM 732 O O . PHE A 1 94 ? 3.931 0.990 -0.084 1.00 88.31 94 PHE A O 1
ATOM 739 N N . PRO A 1 95 ? 3.897 -0.527 -1.760 1.00 90.00 95 PRO A N 1
ATOM 740 C CA . PRO A 1 95 ? 3.204 -1.533 -0.978 1.00 90.00 95 PRO A CA 1
ATOM 741 C C . PRO A 1 95 ? 4.163 -2.144 0.051 1.00 90.00 95 PRO A C 1
ATOM 743 O O . PRO A 1 95 ? 5.323 -2.430 -0.246 1.00 90.00 95 PRO A O 1
ATOM 746 N N . LYS A 1 96 ? 3.678 -2.361 1.272 1.00 91.12 96 LYS A N 1
ATOM 747 C CA . LYS A 1 96 ? 4.422 -3.042 2.339 1.00 91.12 96 LYS A CA 1
ATOM 748 C C . LYS A 1 96 ? 3.992 -4.502 2.427 1.00 91.12 96 LYS A C 1
ATOM 750 O O . LYS A 1 96 ? 2.857 -4.839 2.092 1.00 91.12 96 LYS A O 1
ATOM 755 N N . ARG A 1 97 ? 4.876 -5.376 2.916 1.00 91.88 97 ARG A N 1
ATOM 756 C CA . ARG A 1 97 ? 4.504 -6.756 3.257 1.00 91.88 97 ARG A CA 1
ATOM 757 C C . ARG A 1 97 ? 3.447 -6.739 4.360 1.00 91.88 97 ARG A C 1
ATOM 759 O O . ARG A 1 97 ? 3.538 -5.941 5.287 1.00 91.88 97 ARG A O 1
ATOM 766 N N . LEU A 1 98 ? 2.446 -7.605 4.240 1.00 90.81 98 LEU A N 1
ATOM 767 C CA . LEU A 1 98 ? 1.380 -7.732 5.224 1.00 90.81 98 LEU A CA 1
ATOM 768 C C . LEU A 1 98 ? 1.964 -8.150 6.582 1.00 90.81 98 LEU A C 1
ATOM 770 O O . LEU A 1 98 ? 2.484 -9.257 6.722 1.00 90.81 98 LEU A O 1
ATOM 774 N N . SER A 1 99 ? 1.849 -7.256 7.559 1.00 90.12 99 SER A N 1
ATOM 775 C CA . SER A 1 99 ? 2.189 -7.460 8.966 1.00 90.12 99 SER A CA 1
ATOM 776 C C . SER A 1 99 ? 1.294 -6.579 9.842 1.00 90.12 99 SER A C 1
ATOM 778 O O . SER A 1 99 ? 0.632 -5.664 9.334 1.00 90.12 99 SER A O 1
ATOM 780 N N . VAL A 1 100 ? 1.266 -6.844 11.149 1.00 88.88 100 VAL A N 1
ATOM 781 C CA . VAL A 1 100 ? 0.489 -6.046 12.112 1.00 88.88 100 VAL A CA 1
ATOM 782 C C . VAL A 1 100 ? 0.960 -4.589 12.096 1.00 88.88 100 VAL A C 1
ATOM 784 O O . VAL A 1 100 ? 0.145 -3.667 12.035 1.00 88.88 100 VAL A O 1
ATOM 787 N N . GLU A 1 101 ? 2.271 -4.374 12.036 1.00 89.00 101 GLU A N 1
ATOM 788 C CA . GLU A 1 101 ? 2.903 -3.054 12.009 1.00 89.00 101 GLU A CA 1
ATOM 789 C C . GLU A 1 101 ? 2.572 -2.311 10.714 1.00 89.00 101 GLU A C 1
ATOM 791 O O . GLU A 1 101 ? 2.205 -1.138 10.746 1.00 89.00 101 GLU A O 1
ATOM 796 N N . ALA A 1 102 ? 2.631 -2.994 9.565 1.00 89.69 102 ALA A N 1
ATOM 797 C CA . ALA A 1 102 ? 2.310 -2.388 8.276 1.00 89.69 102 ALA A CA 1
ATOM 798 C C . ALA A 1 102 ? 0.843 -1.933 8.204 1.00 89.69 102 ALA A C 1
ATOM 800 O O . ALA A 1 102 ? 0.551 -0.864 7.659 1.00 89.69 102 ALA A O 1
ATOM 801 N N . VAL A 1 103 ? -0.080 -2.714 8.773 1.00 89.19 103 VAL A N 1
ATOM 802 C CA . VAL A 1 103 ? -1.505 -2.359 8.852 1.00 89.19 103 VAL A CA 1
ATOM 803 C C . VAL A 1 103 ? -1.725 -1.205 9.831 1.00 89.19 103 VAL A C 1
ATOM 805 O O . VAL A 1 103 ? -2.427 -0.251 9.486 1.00 89.19 103 VAL A O 1
ATOM 808 N N . LYS A 1 104 ? -1.083 -1.238 11.005 1.00 88.56 104 LYS A N 1
ATOM 809 C CA . LYS A 1 104 ? -1.126 -0.162 12.009 1.00 88.56 104 LYS A CA 1
ATOM 810 C C . LYS A 1 104 ? -0.629 1.166 11.434 1.00 88.56 104 LYS A C 1
ATOM 812 O O . LYS A 1 104 ? -1.321 2.176 11.547 1.00 88.56 104 LYS A O 1
ATOM 817 N N . ASP A 1 105 ? 0.505 1.154 10.740 1.00 88.81 105 ASP A N 1
ATOM 818 C CA . ASP A 1 105 ? 1.057 2.318 10.039 1.00 88.81 105 ASP A CA 1
ATOM 819 C C . ASP A 1 105 ? 0.072 2.914 9.029 1.00 88.81 105 ASP A C 1
ATOM 821 O O . ASP A 1 105 ? -0.061 4.136 8.923 1.00 88.81 105 ASP A O 1
ATOM 825 N N . CYS A 1 106 ? -0.601 2.056 8.257 1.00 88.75 106 CYS A N 1
ATOM 826 C CA . CYS A 1 106 ? -1.574 2.498 7.265 1.00 88.75 106 CYS A CA 1
ATOM 827 C C . CYS A 1 106 ? -2.825 3.084 7.936 1.00 88.75 106 CYS A C 1
ATOM 829 O O . CYS A 1 106 ? -3.275 4.153 7.531 1.00 88.75 106 CYS A O 1
ATOM 831 N N . LEU A 1 107 ? -3.341 2.447 8.996 1.00 87.50 107 LEU A N 1
ATOM 832 C CA . LEU A 1 107 ? -4.489 2.932 9.778 1.00 87.50 107 LEU A CA 1
ATOM 833 C C . LEU A 1 107 ? -4.230 4.292 10.419 1.00 87.50 107 LEU A C 1
ATOM 835 O O . LEU A 1 107 ? -5.062 5.187 10.311 1.00 87.50 107 LEU A O 1
ATOM 839 N N . LEU A 1 108 ? -3.060 4.492 11.031 1.00 84.06 108 LEU A N 1
ATO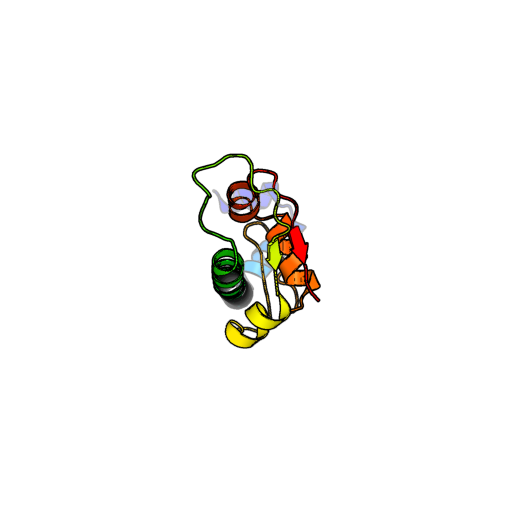M 840 C CA . LEU A 1 108 ? -2.695 5.773 11.648 1.00 84.06 108 LEU A CA 1
ATOM 841 C C . LEU A 1 108 ? -2.648 6.930 10.639 1.00 84.06 108 LEU A C 1
ATOM 843 O O . LEU A 1 108 ? -2.803 8.093 11.018 1.00 84.06 108 LEU A O 1
ATOM 847 N N . LYS A 1 109 ? -2.441 6.629 9.354 1.00 85.81 109 LYS A N 1
ATOM 848 C CA . LYS A 1 109 ? -2.448 7.608 8.260 1.00 85.81 109 LYS A CA 1
ATOM 849 C C . LYS A 1 109 ? -3.817 7.748 7.594 1.00 85.81 109 LYS A C 1
ATOM 851 O O . LYS A 1 109 ? -4.024 8.730 6.883 1.00 85.81 109 LYS A O 1
ATOM 856 N N . ASP A 1 110 ? -4.743 6.821 7.824 1.00 86.44 110 ASP A N 1
ATOM 857 C CA . ASP A 1 110 ? -6.060 6.834 7.197 1.00 86.44 110 ASP A CA 1
ATOM 858 C C . ASP A 1 110 ? -6.965 7.898 7.834 1.00 86.44 110 ASP A C 1
ATOM 860 O O . ASP A 1 110 ? -7.183 7.952 9.047 1.00 86.44 110 ASP A O 1
ATOM 864 N N . LYS A 1 111 ? -7.518 8.764 6.986 1.00 83.38 111 LYS A N 1
ATOM 865 C CA . LYS A 1 111 ? -8.464 9.799 7.391 1.00 83.38 111 LYS A CA 1
ATOM 866 C C . LYS A 1 111 ? -9.751 9.186 7.948 1.00 83.38 111 LYS A C 1
ATOM 868 O O . LYS A 1 111 ? -10.224 9.650 8.981 1.00 83.38 111 LYS A O 1
ATOM 873 N N . LYS A 1 112 ? -10.268 8.119 7.322 1.00 83.25 112 LYS A N 1
ATOM 874 C CA . LYS A 1 112 ? -11.497 7.437 7.767 1.00 83.25 112 LYS A CA 1
ATOM 875 C C . LYS A 1 112 ? -11.335 6.889 9.181 1.00 83.25 112 LYS A C 1
ATOM 877 O O . LYS A 1 112 ? -12.244 6.983 9.997 1.00 83.25 112 LYS A O 1
ATOM 882 N N . TRP A 1 113 ? -10.151 6.359 9.478 1.00 82.50 113 TRP A N 1
ATOM 883 C CA . TRP A 1 113 ? -9.804 5.865 10.805 1.00 82.50 113 TRP A CA 1
ATOM 884 C C . TRP A 1 113 ? -9.778 6.981 11.851 1.00 82.50 113 TRP A C 1
ATOM 886 O O . TRP A 1 113 ? -10.415 6.872 12.897 1.00 82.50 113 TRP A O 1
ATOM 896 N N . LYS A 1 114 ? -9.098 8.093 11.551 1.00 81.44 114 LYS A N 1
ATOM 897 C CA . LYS A 1 114 ? -9.055 9.264 12.442 1.00 81.44 114 LYS A CA 1
ATOM 898 C C . LYS A 1 114 ? -10.446 9.840 12.712 1.00 81.44 114 LYS A C 1
ATOM 900 O O . LYS A 1 114 ? -10.753 10.177 13.853 1.00 81.44 114 LYS A O 1
ATOM 905 N N . GLU A 1 115 ? -11.283 9.923 11.680 1.00 81.19 115 GLU A N 1
ATOM 906 C CA . GLU A 1 115 ? -12.673 10.376 11.791 1.00 81.19 115 GLU A CA 1
ATOM 907 C C . GLU A 1 115 ? -13.515 9.412 12.644 1.00 81.19 115 GLU A C 1
ATOM 909 O O . GLU A 1 115 ? -14.273 9.866 13.502 1.00 81.19 115 GLU A O 1
ATOM 914 N N . ALA A 1 116 ? -13.342 8.096 12.474 1.00 76.06 116 ALA A N 1
ATOM 915 C CA . ALA A 1 116 ? -14.056 7.078 13.246 1.00 76.06 116 ALA A CA 1
ATOM 916 C C . ALA A 1 116 ? -13.700 7.095 14.743 1.00 76.06 116 ALA A C 1
ATOM 918 O O . ALA A 1 116 ? -14.555 6.815 15.585 1.00 76.06 116 ALA A O 1
ATOM 919 N N . LEU A 1 117 ? -12.459 7.448 15.089 1.00 73.94 117 LEU A N 1
ATOM 920 C CA . LEU A 1 117 ? -12.008 7.467 16.479 1.00 73.94 117 LEU A CA 1
ATOM 921 C C . LEU A 1 117 ? -12.508 8.670 17.281 1.00 73.94 117 LEU A C 1
ATOM 923 O O . LEU A 1 117 ? -12.615 8.544 18.496 1.00 73.94 117 LEU A O 1
ATOM 927 N N . GLN A 1 118 ? -12.833 9.810 16.659 1.00 69.25 118 GLN A N 1
ATOM 928 C CA . GLN A 1 118 ? -13.353 11.017 17.339 1.00 69.25 118 GLN A CA 1
ATOM 929 C C . GLN A 1 118 ? -12.604 11.410 18.641 1.00 69.25 118 GLN A C 1
ATOM 931 O O . GLN A 1 118 ? -13.203 11.964 19.561 1.00 69.25 118 GLN A O 1
ATOM 936 N N . GLY A 1 119 ? -11.304 11.104 18.753 1.00 63.78 119 GLY A N 1
ATOM 937 C CA . GLY A 1 119 ? -10.503 11.362 19.960 1.00 63.78 119 GLY A CA 1
ATOM 938 C C . GLY A 1 119 ? -10.606 10.317 21.086 1.00 63.78 119 GLY A C 1
ATOM 939 O O . GLY A 1 119 ? -10.204 10.614 22.207 1.00 63.78 119 GLY A O 1
ATOM 940 N N . ARG A 1 120 ? -11.134 9.112 20.829 1.00 64.69 120 ARG A N 1
ATOM 941 C CA . ARG A 1 120 ? -11.108 7.977 21.773 1.00 64.69 120 ARG A CA 1
ATOM 942 C C . ARG A 1 120 ? -9.719 7.335 21.826 1.00 64.69 120 ARG A C 1
ATOM 944 O O . ARG A 1 120 ? -9.075 7.170 20.790 1.00 64.69 120 ARG A O 1
ATOM 951 N N . GLU A 1 121 ? -9.293 6.926 23.019 1.00 61.69 121 GLU A N 1
ATOM 952 C CA . GLU A 1 121 ? -8.075 6.131 23.202 1.00 61.69 121 GLU A CA 1
ATOM 953 C C . GLU A 1 121 ? -8.298 4.686 22.732 1.00 61.69 121 GLU A C 1
ATOM 955 O O . GLU A 1 121 ? -9.310 4.050 23.044 1.00 61.69 121 GLU A O 1
ATOM 960 N N . VAL A 1 122 ? -7.346 4.177 21.947 1.00 66.38 122 VAL A N 1
ATOM 961 C CA . VAL A 1 122 ? -7.377 2.838 21.350 1.00 66.38 122 VAL A CA 1
ATOM 962 C C . VAL A 1 122 ? -6.224 2.025 21.900 1.00 66.38 122 VAL A C 1
ATOM 964 O O . VAL A 1 122 ? -5.076 2.464 21.835 1.00 66.38 122 VAL A O 1
ATOM 967 N N . HIS A 1 123 ? -6.520 0.811 22.356 1.00 70.50 123 HIS A N 1
ATOM 968 C CA . HIS A 1 123 ? -5.499 -0.157 22.727 1.00 70.50 123 HIS A CA 1
ATOM 969 C C . HIS A 1 123 ? -5.469 -1.270 21.683 1.00 70.50 123 HIS A C 1
ATOM 971 O O . HIS A 1 123 ? -6.418 -2.045 21.542 1.00 70.50 123 HIS A O 1
ATOM 977 N N . PHE A 1 124 ? -4.371 -1.324 20.934 1.00 69.94 124 PHE A N 1
ATOM 978 C CA . PHE A 1 124 ? -4.094 -2.427 20.023 1.00 69.94 124 PHE A CA 1
ATOM 979 C C . PHE A 1 124 ? -3.692 -3.642 20.854 1.00 69.94 124 PHE A C 1
ATOM 981 O O . PHE A 1 124 ? -2.764 -3.555 21.656 1.00 69.94 124 PHE A O 1
ATOM 988 N N . VAL A 1 125 ? -4.427 -4.735 20.692 1.00 67.75 125 VAL A N 1
ATOM 989 C CA . VAL A 1 125 ? -4.050 -6.040 21.229 1.00 67.75 125 VAL A CA 1
ATOM 990 C C . VAL A 1 125 ? -3.222 -6.709 20.134 1.00 67.75 125 VAL A C 1
ATOM 992 O O . VAL A 1 125 ? -3.687 -6.798 18.995 1.00 67.75 125 VAL A O 1
ATOM 995 N N . GLU A 1 126 ? -1.973 -7.037 20.461 1.00 55.53 126 GLU A N 1
ATOM 996 C CA . GLU A 1 126 ? -1.030 -7.723 19.564 1.00 55.53 126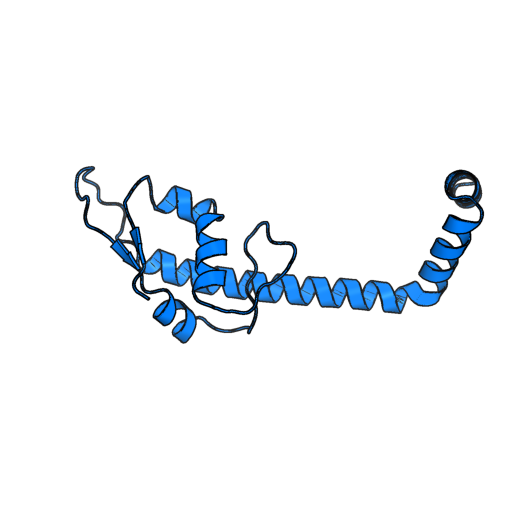 GLU A CA 1
ATOM 997 C C . GLU A 1 126 ? -1.364 -9.208 19.415 1.00 55.53 126 GLU A C 1
ATOM 999 O O . GLU A 1 126 ? -1.727 -9.837 20.438 1.00 55.53 126 GLU A O 1
#

pLDDT: mean 81.81, std 12.08, range [46.47, 95.75]

Secondary structure (DSSP, 8-state):
-HHHHHHHHHHHHHHHHHHHHHHTHHHHHHHHHHHHHHHHHHHHHHHHHHHHHHHTSPP--SSTT----EEEEHHHHHHHH--SSEE--TT-SSPEES-HHHHHHHHHH-HHHHHHHTT--EEEE-